Protein AF-A0A6V7IJ90-F1 (afdb_monomer_lite)

Secondary structure (DSSP, 8-state):
--TTSPPPPP--HHHHTTSSEEEE--SSSS-THHHHHHTTTSEEEEE-SS---TTGGGS-BTTTBEEE-TT--HHHH-

pLDDT: mean 96.73, std 3.3, range [79.81, 98.75]

Radius of gyration: 13.26 Å; chains: 1; bounding box: 28×33×26 Å

Organism: NCBI:txid1563983

Sequence (78 aa):
DTLNESPAAEVSLENHCKYKYLFNYRGVAASFRHKHLFLCNSLVFHIGDEWLEFYYEAMKPWIHYIPVASNASQQELE

Foldseek 3Di:
DCVPDDDDDDDDLQNLLVDQEAEADADVAHDPNVVSNLVSVHAYEYEDDPGDDPCVVVVDDPPRHPYHYNPDDPVNVD

Structure (mmCIF, N/CA/C/O backbone):
data_AF-A0A6V7IJ90-F1
#
_entry.id   AF-A0A6V7IJ90-F1
#
loop_
_atom_site.group_PDB
_atom_site.id
_atom_site.type_symbol
_atom_site.label_atom_id
_atom_site.label_alt_id
_atom_site.label_comp_id
_atom_site.label_asym_id
_atom_site.label_entity_id
_atom_site.label_seq_id
_atom_site.pdbx_PDB_ins_code
_atom_site.Cartn_x
_atom_site.Cartn_y
_atom_site.Cartn_z
_atom_site.occupancy
_atom_site.B_iso_or_equiv
_atom_site.auth_seq_id
_atom_site.auth_comp_id
_atom_site.auth_asym_id
_atom_site.auth_atom_id
_atom_site.pdbx_PDB_model_num
ATOM 1 N N . ASP A 1 1 ? 7.628 15.795 -9.659 1.00 82.50 1 ASP A N 1
ATOM 2 C CA . ASP A 1 1 ? 7.781 16.922 -8.729 1.00 82.50 1 ASP A CA 1
ATOM 3 C C . ASP A 1 1 ? 7.870 16.343 -7.321 1.00 82.50 1 ASP A C 1
ATOM 5 O O . ASP A 1 1 ? 7.065 15.476 -7.003 1.00 82.50 1 ASP A O 1
ATOM 9 N N . THR A 1 2 ? 8.888 16.721 -6.547 1.00 95.44 2 THR A N 1
ATOM 10 C CA . THR A 1 2 ? 9.091 16.331 -5.137 1.00 95.44 2 THR A CA 1
ATOM 11 C C . THR A 1 2 ? 8.483 17.355 -4.174 1.00 95.44 2 THR A C 1
ATOM 13 O O . THR A 1 2 ? 8.855 17.390 -3.007 1.00 95.44 2 THR A O 1
ATOM 16 N N . LEU A 1 3 ? 7.563 18.199 -4.661 1.00 96.69 3 LEU A N 1
ATOM 17 C CA . LEU A 1 3 ? 6.927 19.277 -3.902 1.00 96.69 3 LEU A CA 1
ATOM 18 C C . LEU A 1 3 ? 7.959 20.260 -3.324 1.00 96.69 3 LEU A C 1
ATOM 20 O O . LEU A 1 3 ? 7.846 20.690 -2.184 1.00 96.69 3 LEU A O 1
ATOM 24 N N . ASN A 1 4 ? 8.959 20.623 -4.136 1.00 97.19 4 ASN A N 1
ATOM 25 C CA . ASN A 1 4 ? 10.086 21.505 -3.786 1.00 97.19 4 ASN A CA 1
ATOM 26 C C . ASN A 1 4 ? 11.069 20.976 -2.720 1.00 97.19 4 ASN A C 1
ATOM 28 O O . ASN A 1 4 ? 11.934 21.731 -2.283 1.00 97.19 4 ASN A O 1
ATOM 32 N N . GLU A 1 5 ? 11.000 19.697 -2.346 1.00 97.44 5 GLU A N 1
ATOM 33 C CA . GLU A 1 5 ? 11.932 19.081 -1.390 1.00 97.44 5 GLU A CA 1
ATOM 34 C C . GLU A 1 5 ? 13.058 18.285 -2.070 1.00 97.44 5 GLU A C 1
ATOM 36 O O . GLU A 1 5 ? 12.954 17.873 -3.233 1.00 97.44 5 GL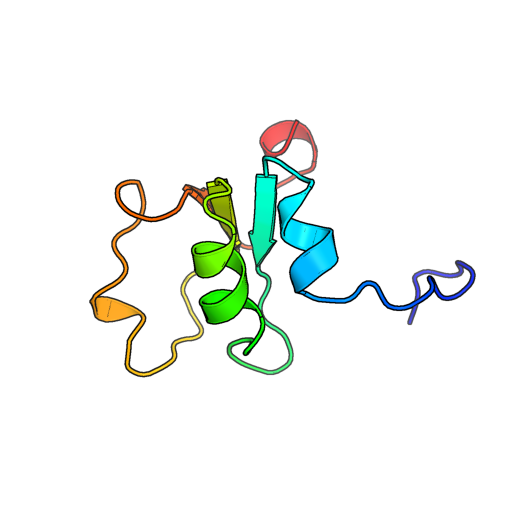U A O 1
ATOM 41 N N . SER A 1 6 ? 14.146 18.028 -1.333 1.00 97.94 6 SER A N 1
ATOM 42 C CA . SER A 1 6 ? 15.236 17.167 -1.811 1.00 97.94 6 SER A CA 1
ATOM 43 C C . SER A 1 6 ? 14.757 15.717 -2.003 1.00 97.94 6 SER A C 1
ATOM 45 O O . SER A 1 6 ? 14.056 15.205 -1.127 1.00 97.94 6 SER A O 1
ATOM 47 N N . PRO A 1 7 ? 15.154 15.011 -3.081 1.00 97.69 7 PRO A N 1
ATOM 48 C CA . PRO A 1 7 ? 14.754 13.621 -3.287 1.00 97.69 7 PRO A CA 1
ATOM 49 C C . PRO A 1 7 ? 15.206 12.714 -2.136 1.00 97.69 7 PRO A C 1
ATOM 51 O O . PRO A 1 7 ? 16.384 12.690 -1.781 1.00 97.69 7 PRO A O 1
ATOM 54 N N . ALA A 1 8 ? 14.276 11.940 -1.577 1.00 97.44 8 ALA A N 1
ATOM 55 C CA . ALA A 1 8 ? 14.600 10.923 -0.582 1.00 97.44 8 ALA A CA 1
ATOM 56 C C . ALA A 1 8 ? 15.373 9.752 -1.214 1.00 97.44 8 ALA A C 1
ATOM 58 O O . ALA A 1 8 ? 15.186 9.426 -2.388 1.00 97.44 8 ALA A O 1
ATOM 59 N N . ALA A 1 9 ? 16.216 9.091 -0.419 1.00 98.19 9 ALA A N 1
ATOM 60 C CA . ALA A 1 9 ? 16.862 7.851 -0.831 1.00 98.19 9 ALA A CA 1
ATOM 61 C C . ALA A 1 9 ? 15.839 6.708 -0.943 1.00 98.19 9 ALA A C 1
ATOM 63 O O . ALA A 1 9 ? 14.852 6.660 -0.205 1.00 98.19 9 ALA A O 1
ATOM 64 N N . GLU A 1 10 ? 16.095 5.766 -1.848 1.00 98.12 10 GLU A N 1
ATOM 65 C CA . GLU A 1 10 ? 15.282 4.558 -1.958 1.00 98.12 10 GLU A CA 1
ATOM 66 C C . GLU A 1 10 ? 15.394 3.703 -0.686 1.00 98.12 10 GLU A C 1
ATOM 68 O O . GLU A 1 10 ? 16.470 3.535 -0.110 1.00 98.12 10 GLU A O 1
ATOM 73 N N . VAL A 1 11 ? 14.268 3.121 -0.270 1.00 98.25 11 VAL A N 1
ATOM 74 C CA . VAL A 1 11 ? 14.199 2.135 0.811 1.00 98.25 11 VAL A CA 1
ATOM 75 C C . VAL A 1 11 ? 13.830 0.790 0.197 1.00 98.25 11 VAL A C 1
ATOM 77 O O . VAL A 1 11 ? 12.816 0.684 -0.491 1.00 98.25 11 VAL A O 1
ATOM 80 N N . SER A 1 12 ? 14.623 -0.253 0.456 1.00 98.38 12 SER A N 1
ATOM 81 C CA . SER A 1 12 ? 14.297 -1.600 -0.030 1.00 98.38 12 SER A CA 1
ATOM 82 C C . SER A 1 12 ? 12.972 -2.104 0.557 1.00 98.38 12 SER A C 1
ATOM 84 O O . SER A 1 12 ? 12.578 -1.732 1.666 1.00 98.38 12 SER A O 1
ATOM 86 N N . LEU A 1 13 ? 12.277 -2.989 -0.160 1.00 98.12 13 LEU A N 1
ATOM 87 C CA . LEU A 1 13 ? 10.994 -3.545 0.295 1.00 98.12 13 LEU A CA 1
ATOM 88 C C . LEU A 1 13 ? 11.116 -4.279 1.638 1.00 98.12 13 LEU A C 1
ATOM 90 O O . LEU A 1 13 ? 10.263 -4.126 2.502 1.00 98.12 13 LEU A O 1
ATOM 94 N N . GLU A 1 14 ? 12.222 -4.981 1.867 1.00 98.25 14 GLU A N 1
ATOM 95 C CA . GLU A 1 14 ? 12.513 -5.661 3.138 1.00 98.25 14 GLU A CA 1
ATOM 96 C C . GLU A 1 14 ? 12.577 -4.678 4.317 1.00 98.25 14 GLU A C 1
ATOM 98 O O . GLU A 1 14 ? 12.112 -4.968 5.418 1.00 98.25 14 GLU A O 1
ATOM 103 N N . ASN A 1 15 ? 13.114 -3.474 4.088 1.00 98.50 15 ASN A N 1
ATOM 104 C CA . ASN A 1 15 ? 13.204 -2.442 5.116 1.00 98.50 15 ASN A CA 1
ATOM 105 C C . ASN A 1 15 ? 11.845 -1.810 5.451 1.00 98.50 15 ASN A C 1
ATOM 107 O O . ASN A 1 15 ? 11.709 -1.244 6.536 1.00 98.50 15 ASN A O 1
ATOM 111 N N . HIS A 1 16 ? 10.829 -1.950 4.593 1.00 98.62 16 HIS A N 1
ATOM 112 C CA . HIS A 1 16 ? 9.465 -1.529 4.925 1.00 98.62 16 HIS A CA 1
ATOM 113 C C . HIS A 1 16 ? 8.876 -2.388 6.051 1.00 98.62 16 HIS A C 1
ATOM 115 O O . HIS A 1 16 ? 8.105 -1.883 6.863 1.00 98.62 16 HIS A O 1
ATOM 121 N N . CYS A 1 17 ? 9.294 -3.651 6.176 1.00 98.44 17 CYS A N 1
ATOM 122 C CA . CYS A 1 17 ? 8.752 -4.573 7.176 1.00 98.44 17 CYS A CA 1
ATOM 123 C C . CYS A 1 17 ? 9.099 -4.194 8.629 1.00 98.44 17 CYS A C 1
ATOM 125 O O . CYS A 1 17 ? 8.589 -4.790 9.573 1.00 98.44 17 CYS A O 1
ATOM 127 N N . LYS A 1 18 ? 9.943 -3.173 8.829 1.00 98.56 18 LYS A N 1
ATOM 128 C CA . LYS A 1 18 ? 10.230 -2.573 10.141 1.00 98.56 18 LYS A CA 1
ATOM 129 C C . LYS A 1 18 ? 9.090 -1.683 10.654 1.00 98.56 18 LYS A C 1
ATOM 131 O O . LYS A 1 18 ? 9.078 -1.336 11.833 1.00 98.56 18 LYS A O 1
ATOM 136 N N . TYR A 1 19 ? 8.148 -1.301 9.790 1.00 98.75 19 TYR A N 1
ATOM 137 C CA . TYR A 1 19 ? 7.058 -0.381 10.107 1.00 98.75 19 TYR A CA 1
ATOM 138 C C . TYR A 1 19 ? 5.725 -1.119 10.228 1.00 98.75 19 TYR A C 1
ATOM 140 O O . TYR A 1 19 ? 5.423 -2.021 9.450 1.00 98.75 19 TYR A O 1
ATOM 148 N N . LYS A 1 20 ? 4.899 -0.709 11.198 1.00 98.44 20 LYS A N 1
ATOM 149 C CA . LYS A 1 20 ? 3.592 -1.336 11.459 1.00 98.44 20 LYS A CA 1
ATOM 150 C C . LYS A 1 20 ? 2.541 -1.012 10.401 1.00 98.44 20 LYS A C 1
ATOM 152 O O . LYS A 1 20 ? 1.681 -1.848 10.149 1.00 98.44 20 LYS A O 1
ATOM 157 N N . TYR A 1 21 ? 2.601 0.183 9.821 1.00 98.44 21 TYR A N 1
ATOM 158 C CA . TYR A 1 21 ? 1.576 0.722 8.931 1.00 98.44 21 TYR A CA 1
ATOM 159 C C . TYR A 1 21 ? 2.212 1.069 7.589 1.00 98.44 21 TYR A C 1
ATOM 161 O O . TYR A 1 21 ? 3.169 1.842 7.547 1.00 98.44 21 TYR A O 1
ATOM 169 N N . LEU A 1 22 ? 1.712 0.475 6.506 1.00 98.69 22 LEU A N 1
ATOM 170 C CA . LEU A 1 22 ? 2.274 0.619 5.164 1.00 98.69 22 LEU A CA 1
ATOM 171 C C . LEU A 1 22 ? 1.209 1.120 4.189 1.00 98.6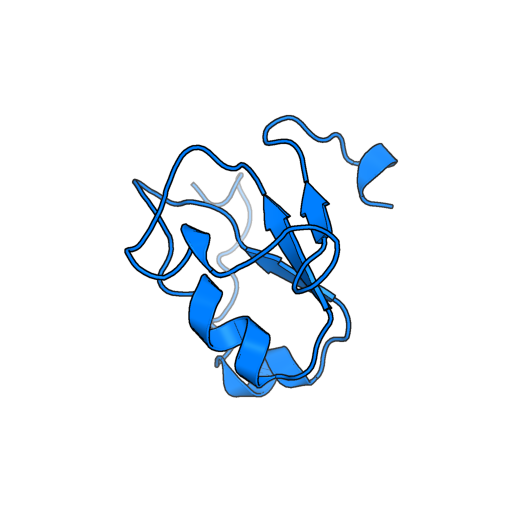9 22 LEU A C 1
ATOM 173 O O . LEU A 1 22 ? 0.167 0.493 4.028 1.00 98.69 22 LEU A O 1
ATOM 177 N N . PHE A 1 23 ? 1.487 2.228 3.508 1.00 98.06 23 PHE A N 1
ATOM 178 C CA . PHE A 1 23 ? 0.547 2.860 2.584 1.00 98.06 23 PHE A CA 1
ATOM 179 C C . PHE A 1 23 ? 0.792 2.423 1.135 1.00 98.06 23 PHE A C 1
ATOM 181 O O . PHE A 1 23 ? 1.925 2.433 0.645 1.00 98.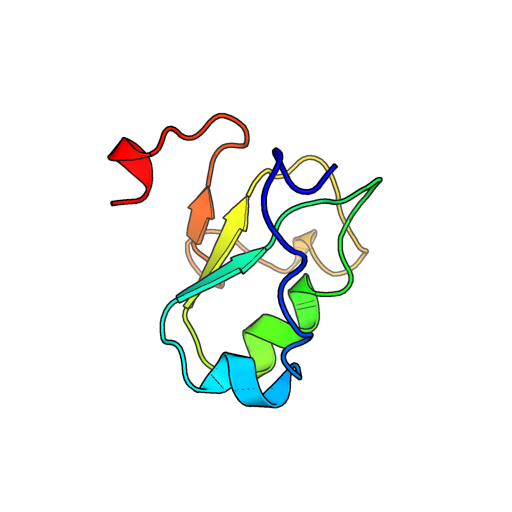06 23 PHE A O 1
ATOM 188 N N . ASN A 1 24 ? -0.286 2.096 0.422 1.00 98.44 24 ASN A N 1
ATOM 189 C CA . ASN A 1 24 ? -0.278 1.815 -1.008 1.00 98.44 24 ASN A CA 1
ATOM 190 C C . ASN A 1 24 ? -1.165 2.796 -1.781 1.00 98.44 24 ASN A C 1
ATOM 192 O O . ASN A 1 24 ? -2.391 2.767 -1.659 1.00 98.44 24 ASN A O 1
ATOM 196 N N . TYR A 1 25 ? -0.535 3.581 -2.651 1.00 97.44 25 TYR A N 1
ATOM 197 C CA . TYR A 1 25 ? -1.194 4.482 -3.593 1.00 97.44 25 TYR A CA 1
ATOM 198 C C . TYR A 1 25 ? -1.100 3.947 -5.025 1.00 97.44 25 TYR A C 1
ATOM 200 O O . TYR A 1 25 ? -0.138 3.260 -5.386 1.00 97.44 25 TYR A O 1
ATOM 208 N N . ARG A 1 26 ? -2.072 4.323 -5.861 1.00 97.31 26 ARG A N 1
ATOM 209 C CA . ARG A 1 26 ? -1.961 4.207 -7.322 1.00 97.31 26 ARG A CA 1
ATOM 210 C C . ARG A 1 26 ? -0.860 5.124 -7.873 1.00 97.31 26 ARG A C 1
ATOM 212 O O . ARG A 1 26 ? -0.525 6.138 -7.267 1.00 97.31 26 ARG A O 1
ATOM 219 N N . GLY A 1 27 ? -0.309 4.755 -9.025 1.00 95.25 27 GLY A N 1
ATOM 220 C CA . GLY A 1 27 ? 0.562 5.610 -9.836 1.00 95.25 27 GLY A CA 1
ATOM 221 C C . GLY A 1 27 ? -0.197 6.106 -11.065 1.00 95.25 27 GLY A C 1
ATOM 222 O O . GLY A 1 27 ? -1.265 6.695 -10.938 1.00 95.25 27 GLY A O 1
ATOM 223 N N . VAL A 1 28 ? 0.326 5.803 -12.259 1.00 96.31 28 VAL A N 1
ATOM 224 C CA . VAL A 1 28 ? -0.435 5.939 -13.520 1.00 96.31 28 VAL A CA 1
ATOM 225 C C . VAL A 1 28 ? -1.616 4.956 -13.559 1.00 96.31 28 VAL A C 1
ATOM 227 O O . VAL A 1 28 ? -2.675 5.285 -14.077 1.00 96.31 28 VAL A O 1
ATOM 230 N N . ALA A 1 29 ? -1.428 3.767 -12.982 1.00 96.75 29 ALA A N 1
ATOM 231 C CA . ALA A 1 29 ? -2.433 2.724 -12.787 1.00 96.75 29 ALA A CA 1
ATOM 232 C C . ALA A 1 29 ? -2.186 2.032 -11.427 1.00 96.75 29 ALA A C 1
ATOM 234 O O . ALA A 1 29 ? -1.583 2.631 -10.526 1.00 96.75 29 ALA A O 1
ATOM 235 N N . ALA A 1 30 ? -2.608 0.773 -11.263 1.00 98.00 30 ALA A N 1
ATOM 236 C CA . ALA A 1 30 ? -2.294 -0.020 -10.074 1.00 98.00 30 ALA A CA 1
ATOM 237 C C . ALA A 1 30 ? -0.771 -0.112 -9.833 1.00 98.00 30 ALA A C 1
ATOM 239 O O . ALA A 1 30 ? 0.033 -0.083 -10.767 1.00 98.00 30 ALA A O 1
ATOM 240 N N . SER A 1 31 ? -0.364 -0.182 -8.562 1.00 98.25 31 SER A N 1
ATOM 241 C CA . SER A 1 31 ? 1.049 -0.190 -8.177 1.00 98.25 31 SER A CA 1
ATOM 242 C C . SER A 1 31 ? 1.512 -1.579 -7.768 1.00 98.25 31 SER A C 1
ATOM 244 O O . SER A 1 31 ? 0.997 -2.161 -6.815 1.00 98.25 31 SER A O 1
ATOM 246 N N . PHE A 1 32 ? 2.616 -2.031 -8.365 1.00 98.31 32 PHE A N 1
ATOM 247 C CA . PHE A 1 32 ? 3.282 -3.270 -7.968 1.00 98.31 32 PHE A CA 1
ATOM 248 C C . PHE A 1 32 ? 3.783 -3.283 -6.521 1.00 98.31 32 PHE A C 1
ATOM 250 O O . PHE A 1 32 ? 4.107 -4.366 -6.026 1.00 98.31 32 PHE A O 1
ATOM 257 N N . ARG A 1 33 ? 3.838 -2.129 -5.840 1.00 98.25 33 ARG A N 1
ATOM 258 C CA . ARG A 1 33 ? 4.115 -2.040 -4.401 1.00 98.25 33 ARG A CA 1
ATOM 259 C C . ARG A 1 33 ? 3.097 -2.852 -3.594 1.00 98.25 33 ARG A C 1
ATOM 261 O O . ARG A 1 33 ? 3.508 -3.543 -2.669 1.00 98.25 33 ARG A O 1
ATOM 268 N N . HIS A 1 34 ? 1.822 -2.838 -3.991 1.00 98.31 34 HIS A N 1
ATOM 269 C CA . HIS A 1 34 ? 0.698 -3.407 -3.243 1.00 98.31 34 HIS A CA 1
ATOM 270 C C . HIS A 1 34 ? 0.963 -4.833 -2.744 1.00 98.31 34 HIS A C 1
ATOM 272 O O . HIS A 1 34 ? 0.958 -5.067 -1.539 1.00 98.31 34 HIS A O 1
ATOM 278 N N . LYS A 1 35 ? 1.287 -5.772 -3.646 1.00 97.94 35 LYS A N 1
ATOM 279 C CA . LYS A 1 35 ? 1.547 -7.180 -3.283 1.00 97.94 35 LYS A CA 1
ATOM 280 C C . LYS A 1 35 ? 2.707 -7.374 -2.304 1.00 97.94 35 LYS A C 1
ATOM 282 O O . LYS A 1 35 ? 2.661 -8.293 -1.497 1.00 97.94 35 LYS A O 1
ATOM 287 N N . HIS A 1 36 ? 3.738 -6.532 -2.369 1.00 98.69 36 HIS A N 1
ATOM 288 C CA . HIS A 1 36 ? 4.930 -6.708 -1.542 1.00 98.69 36 HIS A CA 1
ATOM 289 C C . HIS A 1 36 ? 4.674 -6.321 -0.085 1.00 98.69 36 HIS A C 1
ATOM 291 O O . HIS A 1 36 ? 5.211 -6.961 0.813 1.00 98.69 36 HIS A O 1
ATOM 297 N N . LEU A 1 37 ? 3.824 -5.318 0.162 1.00 98.69 37 LEU A N 1
ATOM 298 C CA . LEU A 1 37 ? 3.563 -4.831 1.520 1.00 98.69 37 LEU A CA 1
ATOM 299 C C . LEU A 1 37 ? 2.887 -5.892 2.402 1.00 98.69 37 LEU A C 1
ATOM 301 O O . LEU A 1 37 ? 3.205 -5.987 3.584 1.00 98.69 37 LEU A O 1
ATOM 305 N N . PHE A 1 38 ? 2.021 -6.737 1.834 1.00 98.31 38 PHE A N 1
ATOM 306 C CA . PHE A 1 38 ? 1.366 -7.818 2.584 1.00 98.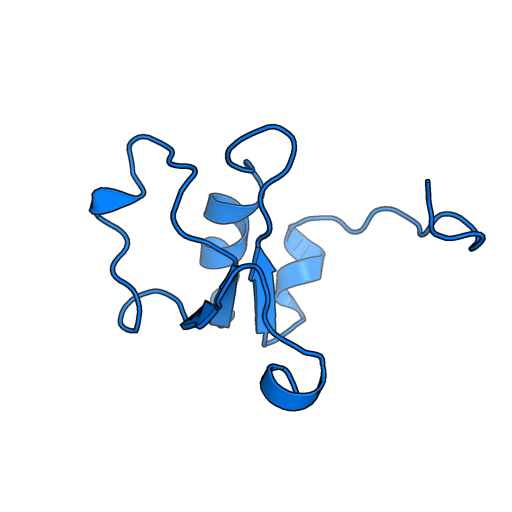31 38 PHE A CA 1
ATOM 307 C C . PHE A 1 38 ? 2.340 -8.888 3.087 1.00 98.31 38 PHE A C 1
ATOM 309 O O . PHE A 1 38 ? 2.076 -9.524 4.104 1.00 98.31 38 PHE A O 1
ATOM 316 N N . LEU A 1 39 ? 3.489 -9.065 2.426 1.00 98.31 39 LEU A N 1
ATOM 317 C CA . LEU A 1 39 ? 4.504 -10.039 2.840 1.00 98.31 39 LEU A CA 1
ATOM 318 C C . LEU A 1 39 ? 5.277 -9.596 4.092 1.00 98.31 39 LEU A C 1
ATOM 320 O O . LEU A 1 39 ? 5.930 -10.420 4.725 1.00 98.31 39 LEU A O 1
ATOM 324 N N . CYS A 1 40 ? 5.180 -8.320 4.476 1.00 98.25 40 CYS A N 1
ATOM 325 C CA . CYS A 1 40 ? 5.810 -7.800 5.687 1.00 98.25 40 CYS A CA 1
ATOM 326 C C . CYS A 1 40 ? 5.054 -8.135 6.980 1.00 98.25 40 CYS A C 1
ATOM 328 O O . CYS A 1 40 ? 5.571 -7.862 8.061 1.00 98.25 40 CYS A O 1
ATOM 330 N N . ASN A 1 41 ? 3.834 -8.682 6.895 1.00 97.75 41 ASN A N 1
ATOM 331 C CA . ASN A 1 41 ? 2.936 -8.860 8.044 1.00 97.75 41 ASN A CA 1
ATOM 332 C C . ASN A 1 41 ? 2.651 -7.544 8.810 1.00 97.75 41 ASN A C 1
ATOM 334 O O . ASN A 1 41 ? 2.360 -7.545 10.008 1.00 97.75 41 ASN A O 1
ATOM 338 N N . SER A 1 42 ? 2.743 -6.420 8.100 1.00 98.62 42 SER A N 1
ATOM 339 C CA . SER A 1 42 ? 2.348 -5.083 8.544 1.00 98.62 42 SER A CA 1
ATOM 340 C C . SER A 1 42 ? 0.913 -4.790 8.100 1.00 98.62 42 SER A C 1
ATOM 342 O O . SER A 1 42 ? 0.417 -5.377 7.138 1.00 98.62 42 SER A O 1
ATOM 344 N N . LEU A 1 43 ? 0.242 -3.849 8.763 1.00 98.50 43 LEU A N 1
ATOM 345 C CA . LEU A 1 43 ? -1.094 -3.416 8.368 1.00 98.50 43 LEU A CA 1
ATOM 346 C C . LEU A 1 43 ? -1.007 -2.513 7.132 1.00 98.50 43 LEU A C 1
ATOM 348 O O . LEU A 1 43 ? -0.371 -1.456 7.163 1.00 98.50 43 LEU A O 1
ATOM 352 N N . VAL A 1 44 ? -1.656 -2.931 6.047 1.00 98.62 44 VAL A N 1
ATOM 353 C CA . VAL A 1 44 ? -1.671 -2.186 4.785 1.00 98.62 44 VAL A CA 1
ATOM 354 C C . VAL A 1 44 ? -2.858 -1.228 4.751 1.00 98.62 44 VAL A C 1
ATOM 356 O O . VAL A 1 44 ? -3.996 -1.635 4.975 1.00 98.62 44 VAL A O 1
ATOM 359 N N . PHE A 1 45 ? -2.590 0.032 4.420 1.00 98.44 45 PHE A N 1
ATOM 360 C CA . PHE A 1 45 ? -3.579 1.045 4.067 1.00 98.44 45 PHE A CA 1
ATOM 361 C C . PHE A 1 45 ? -3.596 1.178 2.547 1.00 98.44 45 PHE A C 1
ATOM 363 O O . PHE A 1 45 ? -2.583 1.540 1.944 1.00 98.44 45 PHE A O 1
ATOM 370 N N . HIS A 1 46 ? -4.722 0.866 1.910 1.00 98.31 46 HIS A N 1
ATOM 371 C CA . HIS A 1 46 ? -4.858 0.967 0.459 1.00 98.31 46 HIS A CA 1
ATOM 372 C C . HIS A 1 46 ? -5.771 2.135 0.089 1.00 98.31 46 HIS A C 1
ATOM 374 O O . HIS A 1 46 ? -6.938 2.172 0.475 1.00 98.31 46 HIS A O 1
ATOM 380 N N . ILE A 1 47 ? -5.206 3.088 -0.654 1.00 97.56 47 ILE A N 1
ATOM 381 C CA . ILE A 1 47 ? -5.850 4.341 -1.024 1.00 97.56 47 ILE A CA 1
ATOM 382 C C . ILE A 1 47 ? -6.513 4.194 -2.395 1.00 97.56 47 ILE A C 1
ATOM 384 O O . ILE A 1 47 ? -5.829 3.939 -3.392 1.00 97.56 47 ILE A O 1
ATOM 388 N N . GLY A 1 48 ? -7.827 4.423 -2.427 1.00 95.31 48 GLY A N 1
ATOM 389 C CA . GLY A 1 48 ? -8.681 4.277 -3.605 1.00 95.31 48 GLY A CA 1
ATOM 390 C C . GLY A 1 48 ? -8.986 2.821 -3.972 1.00 95.31 48 GLY A C 1
ATOM 391 O O . GLY A 1 48 ? -8.360 1.890 -3.473 1.00 95.31 48 GLY A O 1
ATOM 392 N N . ASP A 1 49 ? -9.961 2.641 -4.860 1.00 93.00 49 ASP A N 1
ATOM 393 C CA . ASP A 1 49 ? -10.497 1.341 -5.292 1.00 93.00 49 ASP A CA 1
ATOM 394 C C . ASP A 1 49 ? -10.711 1.233 -6.818 1.00 93.00 49 ASP A C 1
ATOM 396 O O . ASP A 1 49 ? -11.159 0.205 -7.317 1.00 93.00 49 ASP A O 1
ATOM 400 N N . GLU A 1 50 ? -10.350 2.271 -7.578 1.00 94.88 50 GLU A N 1
ATOM 401 C CA . GLU A 1 50 ? -10.606 2.354 -9.026 1.00 94.88 50 GLU A CA 1
ATOM 402 C C . GLU A 1 50 ? -9.648 1.499 -9.872 1.00 94.88 50 GLU A C 1
ATOM 404 O O . GLU A 1 50 ? -10.004 1.038 -10.955 1.00 94.88 50 GLU A O 1
ATOM 409 N N . TRP A 1 51 ? -8.406 1.318 -9.407 1.00 96.19 51 TRP A N 1
ATOM 410 C CA . TRP A 1 51 ? -7.341 0.665 -10.172 1.00 96.19 51 TRP A CA 1
ATOM 411 C C . TRP A 1 51 ? -7.022 -0.711 -9.610 1.00 96.19 51 TRP A C 1
ATOM 413 O O . TRP A 1 51 ? -6.610 -0.837 -8.458 1.00 96.19 51 TRP A O 1
ATOM 423 N N . LEU A 1 52 ? -7.146 -1.727 -10.462 1.00 96.81 52 LEU A N 1
ATOM 424 C CA . LEU A 1 52 ? -7.097 -3.127 -10.059 1.00 96.81 52 LEU A CA 1
ATOM 425 C C . LEU A 1 52 ? -6.001 -3.892 -10.810 1.00 96.81 52 LEU A C 1
ATOM 427 O O . LEU A 1 52 ? -5.753 -3.660 -11.993 1.00 96.81 52 LEU A O 1
ATOM 431 N N . GLU A 1 53 ? -5.388 -4.855 -10.124 1.00 98.19 53 GLU A N 1
ATOM 432 C CA . GLU A 1 53 ? -4.736 -6.008 -10.757 1.00 98.19 53 GLU A CA 1
ATOM 433 C C . GLU A 1 53 ? -5.626 -7.250 -10.569 1.00 98.19 53 GLU A C 1
ATOM 435 O O . GLU A 1 53 ? -6.521 -7.257 -9.725 1.00 98.19 53 GLU A O 1
ATOM 440 N N . PHE A 1 54 ? -5.361 -8.330 -11.310 1.00 98.06 54 PHE A N 1
ATOM 441 C CA . PHE A 1 54 ? -6.218 -9.529 -11.348 1.00 98.06 54 PHE A CA 1
ATOM 442 C C . PHE A 1 54 ? -6.544 -10.152 -9.972 1.00 98.06 54 PHE A C 1
ATOM 444 O O . PHE A 1 54 ? -7.555 -10.830 -9.831 1.00 98.06 54 PHE A O 1
ATOM 451 N N . TYR A 1 55 ? -5.693 -9.950 -8.960 1.00 97.69 55 TYR A N 1
ATOM 452 C CA . TYR A 1 55 ? -5.864 -10.524 -7.622 1.00 97.69 55 TYR A CA 1
ATOM 453 C C . TYR A 1 55 ? -6.640 -9.619 -6.650 1.00 97.69 55 TYR A C 1
ATOM 455 O O . TYR A 1 55 ? -6.982 -10.055 -5.551 1.00 97.69 55 TYR A O 1
ATOM 463 N N . TYR A 1 56 ? -6.916 -8.365 -7.017 1.00 97.69 56 TYR A N 1
ATOM 464 C CA . TYR A 1 56 ? -7.492 -7.380 -6.097 1.00 97.69 56 TYR A CA 1
ATOM 465 C C . TYR A 1 56 ? -8.908 -7.756 -5.664 1.00 97.69 56 TYR A C 1
ATOM 467 O O . TYR A 1 56 ? -9.263 -7.546 -4.512 1.00 97.69 56 TYR A O 1
ATOM 475 N N . GLU A 1 57 ? -9.699 -8.389 -6.531 1.00 96.38 57 GLU A N 1
ATOM 476 C CA . GLU A 1 57 ? -11.061 -8.811 -6.186 1.00 96.38 57 GLU A CA 1
ATOM 477 C C . GLU A 1 57 ? -11.100 -9.830 -5.036 1.00 96.38 57 GLU A C 1
ATOM 479 O O . GLU A 1 57 ? -12.077 -9.882 -4.280 1.00 96.38 57 GLU A O 1
ATOM 484 N N . ALA A 1 58 ? -10.039 -10.626 -4.867 1.00 98.06 58 ALA A N 1
ATOM 485 C CA . ALA A 1 58 ? -9.894 -11.544 -3.741 1.00 98.06 58 ALA A CA 1
ATOM 486 C C . ALA A 1 58 ? -9.459 -10.824 -2.449 1.00 98.06 58 ALA A C 1
ATOM 488 O O . ALA A 1 58 ? -9.736 -11.307 -1.350 1.00 98.06 58 ALA A O 1
ATOM 489 N N . MET A 1 59 ? -8.844 -9.645 -2.562 1.00 98.00 59 MET A N 1
ATOM 490 C CA . MET A 1 59 ? -8.425 -8.820 -1.432 1.00 98.00 59 MET A CA 1
ATOM 491 C C . MET A 1 59 ? -9.617 -8.016 -0.909 1.00 98.00 59 MET A C 1
ATOM 493 O O . MET A 1 59 ? -10.032 -7.013 -1.476 1.00 98.00 59 MET A O 1
ATOM 497 N N . LYS A 1 60 ? -10.196 -8.473 0.199 1.00 98.06 60 LYS A N 1
ATOM 498 C CA . LYS A 1 60 ? -11.346 -7.817 0.836 1.00 98.06 60 LYS A CA 1
ATOM 499 C C . LYS A 1 60 ? -10.933 -6.696 1.807 1.00 98.06 60 LYS A C 1
ATOM 501 O O . LYS A 1 60 ? -10.122 -6.978 2.701 1.00 98.06 60 LYS A O 1
ATOM 506 N N . PRO A 1 61 ? -11.511 -5.482 1.691 1.00 98.00 61 PRO A N 1
ATOM 507 C CA . PRO A 1 61 ? -11.292 -4.400 2.649 1.00 98.00 61 PRO A CA 1
ATOM 508 C C . PRO A 1 61 ? -11.780 -4.803 4.045 1.00 98.00 61 PRO A C 1
ATOM 510 O O . PRO A 1 61 ? -12.697 -5.614 4.170 1.00 98.00 61 PRO A O 1
ATOM 513 N N . TRP A 1 62 ? -11.148 -4.263 5.087 1.00 98.12 62 TRP A N 1
ATOM 514 C CA . TRP A 1 62 ? -11.384 -4.567 6.510 1.00 98.12 62 TRP A CA 1
ATOM 515 C C . TRP A 1 62 ? -11.079 -6.006 6.950 1.00 98.12 62 TRP A C 1
ATOM 517 O O . TRP A 1 62 ? -11.102 -6.295 8.142 1.00 98.12 62 TRP A O 1
ATOM 527 N N . ILE A 1 63 ? -10.752 -6.895 6.009 1.00 98.25 63 ILE A N 1
ATOM 528 C CA . ILE A 1 63 ? -10.277 -8.256 6.276 1.00 98.25 63 ILE A CA 1
ATOM 529 C C . ILE A 1 63 ? -8.769 -8.334 6.031 1.00 98.25 63 ILE A C 1
ATOM 531 O O . ILE A 1 63 ? -8.030 -8.788 6.898 1.00 98.25 63 ILE A O 1
ATOM 535 N N . HIS A 1 64 ? -8.305 -7.872 4.866 1.00 98.38 64 HIS A N 1
ATOM 536 C CA . HIS A 1 64 ? -6.894 -7.977 4.475 1.00 98.38 64 HIS A CA 1
ATOM 537 C C . HIS A 1 64 ? -6.140 -6.645 4.590 1.00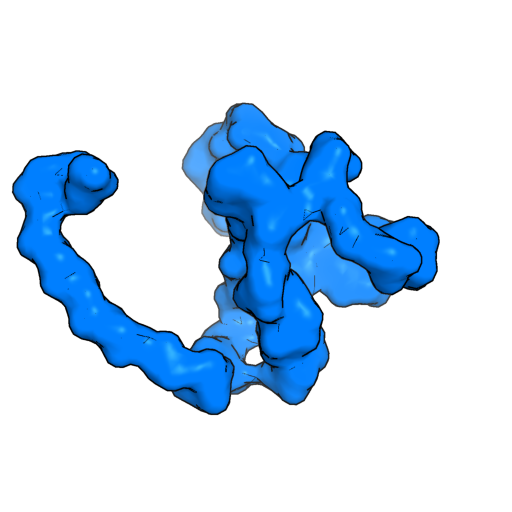 98.38 64 HIS A C 1
ATOM 539 O O . HIS A 1 64 ? -4.927 -6.648 4.774 1.00 98.38 64 HIS A O 1
ATOM 545 N N . TYR A 1 65 ? -6.836 -5.511 4.465 1.00 98.50 65 TYR A N 1
ATOM 546 C CA . TYR A 1 65 ? -6.253 -4.165 4.496 1.00 98.50 65 TYR A CA 1
ATOM 547 C C . TYR A 1 65 ? -7.274 -3.121 4.971 1.00 98.50 65 TYR A C 1
ATOM 549 O O . TYR A 1 65 ? -8.480 -3.379 4.969 1.00 98.50 65 TYR A O 1
ATOM 557 N N . ILE A 1 66 ? -6.796 -1.929 5.332 1.00 98.19 66 ILE A N 1
ATOM 558 C CA . ILE A 1 66 ? -7.622 -0.759 5.652 1.00 98.19 66 ILE A CA 1
ATOM 559 C C . ILE A 1 66 ? -7.881 0.045 4.369 1.00 98.19 66 ILE A C 1
ATOM 561 O O . ILE A 1 66 ? -6.918 0.556 3.784 1.00 98.19 66 ILE A O 1
ATOM 565 N N . PRO A 1 67 ? -9.131 0.148 3.881 1.00 97.88 67 PRO A N 1
ATOM 566 C CA . PRO A 1 67 ? -9.444 1.001 2.742 1.00 97.88 67 PRO A CA 1
ATOM 567 C C . PRO A 1 67 ? -9.417 2.474 3.156 1.00 97.88 67 PRO A C 1
ATOM 569 O O . PRO A 1 67 ? -9.914 2.845 4.218 1.00 97.88 67 PRO A O 1
ATOM 572 N N . VAL A 1 68 ? -8.870 3.320 2.292 1.00 97.75 68 VAL A N 1
ATOM 573 C CA . VAL A 1 68 ? -8.782 4.768 2.496 1.00 97.75 68 VAL A CA 1
ATOM 574 C C . VAL A 1 68 ? -9.301 5.474 1.246 1.00 97.75 68 VAL A C 1
ATOM 576 O O . VAL A 1 68 ? -8.956 5.101 0.122 1.00 97.75 68 VAL A O 1
ATOM 579 N N . ALA A 1 69 ? -10.134 6.499 1.424 1.00 95.94 69 ALA A N 1
ATOM 580 C CA . ALA A 1 69 ? -10.671 7.273 0.308 1.00 95.94 69 ALA A CA 1
ATOM 581 C C . ALA A 1 69 ? -9.556 8.031 -0.439 1.00 95.94 69 ALA A C 1
ATOM 583 O O . ALA A 1 69 ? -8.605 8.518 0.167 1.00 95.94 69 ALA A O 1
ATOM 584 N N . SER A 1 70 ? -9.681 8.177 -1.765 1.00 94.56 70 SER A N 1
ATOM 585 C CA . SER A 1 70 ? -8.663 8.877 -2.579 1.00 94.56 70 SER A CA 1
ATOM 586 C C . SER A 1 70 ? -8.487 10.355 -2.204 1.00 94.56 70 SER A C 1
ATOM 588 O O . SER A 1 70 ? -7.460 10.947 -2.521 1.00 94.56 70 SER A O 1
ATOM 590 N N . ASN A 1 71 ? -9.493 10.955 -1.569 1.00 93.44 71 ASN A N 1
ATOM 591 C CA . ASN A 1 71 ? -9.525 12.345 -1.124 1.00 93.44 71 ASN A CA 1
ATOM 592 C C . ASN A 1 71 ? -9.402 12.485 0.402 1.00 93.44 71 ASN A C 1
ATOM 594 O O . ASN A 1 71 ? -9.779 13.532 0.927 1.00 93.44 71 ASN A O 1
ATOM 598 N N . ALA A 1 72 ? -8.922 11.447 1.098 1.00 93.75 72 ALA A N 1
ATOM 599 C CA . ALA A 1 72 ? -8.735 11.492 2.541 1.00 93.75 72 ALA A CA 1
ATOM 600 C C . ALA A 1 72 ? -7.811 12.654 2.939 1.00 93.75 72 ALA A C 1
ATOM 602 O O . ALA A 1 72 ? -6.754 12.884 2.346 1.00 93.75 72 ALA A O 1
ATOM 603 N N . SER A 1 73 ? -8.247 13.396 3.943 1.00 94.12 73 SER A N 1
ATOM 604 C CA . SER A 1 73 ? -7.531 14.493 4.569 1.00 94.12 73 SER A CA 1
ATOM 605 C C . SER A 1 73 ? -6.491 13.980 5.563 1.00 94.12 73 SER A C 1
ATOM 607 O O . SER A 1 73 ? -6.553 12.847 6.033 1.00 94.12 73 SER A O 1
ATOM 609 N N . GLN A 1 74 ? -5.547 14.846 5.934 1.00 91.62 74 GLN A N 1
ATOM 610 C CA . GLN A 1 74 ? -4.558 14.538 6.969 1.00 91.62 74 GLN A CA 1
ATOM 611 C C . GLN A 1 74 ? -5.222 14.117 8.290 1.00 91.62 74 GLN A C 1
ATOM 613 O O . GLN A 1 74 ? -4.789 13.152 8.903 1.00 91.62 74 GLN A O 1
ATOM 618 N N . GLN A 1 75 ? -6.317 14.776 8.677 1.00 92.44 75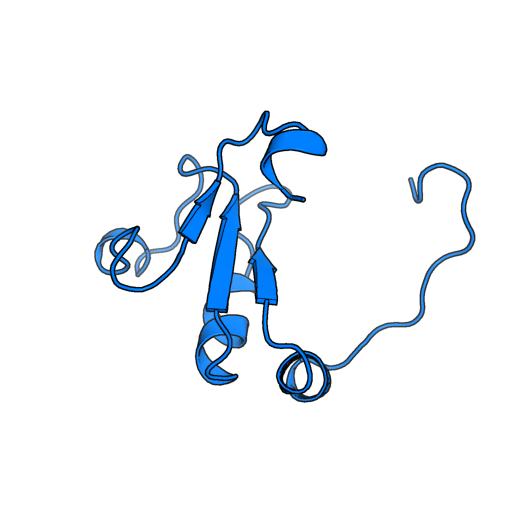 GLN A N 1
ATOM 619 C CA . GLN A 1 75 ? -7.039 14.476 9.915 1.00 92.44 75 GLN A CA 1
ATOM 620 C C . GLN A 1 75 ? -7.687 13.081 9.922 1.00 92.44 75 GLN A C 1
ATOM 622 O O . GLN A 1 75 ? -7.913 12.519 10.985 1.00 92.44 75 GLN A O 1
ATOM 627 N N . GLU A 1 76 ? -8.000 12.515 8.756 1.00 88.50 76 GLU A N 1
ATOM 628 C CA . GLU A 1 76 ? -8.534 11.149 8.650 1.00 88.50 76 GLU A CA 1
ATOM 629 C C . GLU A 1 76 ? -7.434 10.077 8.718 1.00 88.50 76 GLU A C 1
ATOM 631 O O . GLU A 1 76 ? -7.744 8.895 8.863 1.00 88.50 76 GLU A O 1
ATOM 636 N N . LEU A 1 77 ? -6.163 10.472 8.584 1.00 88.25 77 LEU A N 1
ATOM 637 C CA . LEU A 1 77 ? -5.001 9.579 8.571 1.00 88.25 77 LEU A CA 1
ATOM 638 C C . LEU A 1 77 ? -4.180 9.609 9.872 1.00 88.25 77 LEU A C 1
ATOM 640 O O . LEU A 1 77 ? -3.324 8.738 10.046 1.00 88.25 77 LEU A O 1
ATOM 644 N N . GLU A 1 78 ? -4.417 10.596 10.740 1.00 79.81 78 GLU A N 1
ATOM 645 C CA . GLU A 1 78 ? -3.789 10.776 12.063 1.00 79.81 78 GLU A CA 1
ATOM 646 C C . GLU A 1 78 ? -4.564 10.068 13.183 1.00 79.81 78 GLU A C 1
ATOM 648 O O . GLU A 1 78 ? -3.894 9.433 14.033 1.00 79.81 78 GLU A O 1
#

InterPro domains:
  IPR006598 Glycosyl transferase CAP10 domain [PF05686] (3-77)
  IPR051091 Protein O-Glucosyltransferase/Glycosyltransferase 90 [PTHR12203] (8-71)